Protein AF-A0A9D8FZY0-F1 (afdb_monomer_lite)

pLDDT: mean 79.88, std 13.34, range [42.38, 96.31]

Secondary structure (DSSP, 8-state):
------PPPGGGG--HHHHHHHHHHHHHHHHHHHHHHHHHHS--TTEEEEEEETTEEEEEEEE----TT-TTPSEEEEEEEEEEETTEEEEEEEESS--HHHHHHHHHHHHHHHHHHHT--

Sequence (121 aa):
MAQKKKSPSPLIHLSEKQIEQLREIDERLHRVAQERRATLRAPRPGVHAEQTFGSITFRYETVRCGKANCTRCPHGPYWYAYWKENGRTRSRYVGRVLPEKARQIYEEKQRAKLERQTRQT

Foldseek 3Di:
DDDDDDDPDPCPPDDPVRVVVVVVVVVVVVVVVVVVVVVVVPDDVFFPDWDDFVFKIKTQGWCDPPDPPDPPPRDGRFIKIWGDDPNDIDIDTQGNDRDPVNVVVVVVRVVVVVVVVVVVD

Radius of gyration: 22.73 Å; chains: 1; bounding box: 54×38×60 Å

Structure (mmCIF, N/CA/C/O backbone):
data_AF-A0A9D8FZY0-F1
#
_entry.id   AF-A0A9D8FZY0-F1
#
loop_
_atom_site.group_PDB
_atom_site.id
_atom_site.type_symbol
_atom_site.label_atom_id
_atom_site.label_alt_id
_atom_site.label_comp_id
_atom_site.label_asym_id
_atom_site.label_entity_id
_atom_site.label_seq_id
_atom_site.pdbx_PDB_ins_code
_atom_site.Cartn_x
_atom_site.Cartn_y
_atom_site.Cartn_z
_atom_site.occupancy
_atom_site.B_iso_or_equiv
_atom_site.auth_seq_id
_atom_site.auth_comp_id
_atom_site.auth_asym_id
_atom_site.auth_atom_id
_atom_site.pdbx_PDB_model_num
ATOM 1 N N . MET A 1 1 ? -25.826 -29.079 27.090 1.00 42.38 1 MET A N 1
ATOM 2 C CA . MET A 1 1 ? -25.030 -27.926 26.600 1.00 42.38 1 MET A CA 1
ATOM 3 C C . MET A 1 1 ? -24.340 -27.277 27.794 1.00 42.38 1 MET A C 1
ATOM 5 O O . MET A 1 1 ? -25.005 -27.088 28.804 1.00 42.38 1 MET A O 1
ATOM 9 N N . ALA A 1 2 ? -23.038 -26.983 27.728 1.00 47.16 2 ALA A N 1
ATOM 10 C CA . ALA A 1 2 ? -22.299 -26.447 28.877 1.00 47.16 2 ALA A CA 1
ATOM 11 C C . ALA A 1 2 ? -22.484 -24.925 29.010 1.00 47.16 2 ALA A C 1
ATOM 13 O O . ALA A 1 2 ? -22.075 -24.166 28.131 1.00 47.16 2 ALA A O 1
ATOM 14 N N . GLN A 1 3 ? -23.087 -24.470 30.112 1.00 53.78 3 GLN A N 1
ATOM 15 C CA . GLN A 1 3 ? -23.252 -23.042 30.387 1.00 53.78 3 GLN A CA 1
ATOM 16 C C . GLN A 1 3 ? -21.912 -22.430 30.813 1.00 53.78 3 GLN A C 1
ATOM 18 O O . GLN A 1 3 ? -21.356 -22.767 31.861 1.00 53.78 3 GLN A O 1
ATOM 23 N N . LYS A 1 4 ? -21.380 -21.517 29.997 1.00 53.84 4 LYS A N 1
ATOM 24 C CA . LYS A 1 4 ? -20.100 -20.849 30.251 1.00 53.84 4 LYS A CA 1
ATOM 25 C C . LYS A 1 4 ? -20.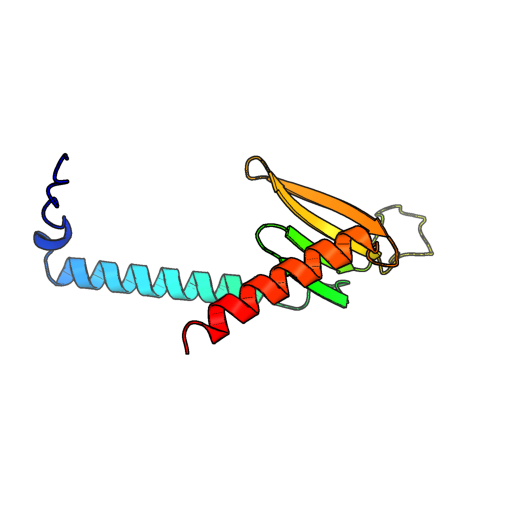289 -19.788 31.343 1.00 53.84 4 LYS A C 1
ATOM 27 O O . LYS A 1 4 ? -20.669 -18.658 31.042 1.00 53.84 4 LYS A O 1
ATOM 32 N N . LYS A 1 5 ? -20.068 -20.166 32.611 1.00 53.53 5 LYS A N 1
ATOM 33 C CA . LYS A 1 5 ? -20.148 -19.254 33.768 1.00 53.53 5 LYS A CA 1
ATOM 34 C C . LYS A 1 5 ? -19.306 -18.001 33.487 1.00 53.53 5 LYS A C 1
ATOM 36 O O . LYS A 1 5 ? -18.111 -18.116 3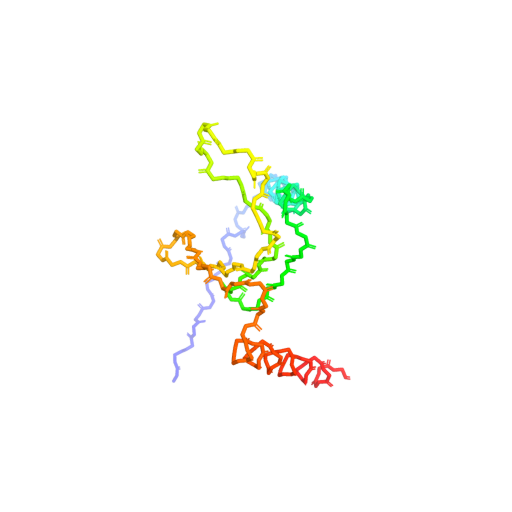3.220 1.00 53.53 5 LYS A O 1
ATOM 41 N N . LYS A 1 6 ? -19.922 -16.814 33.528 1.00 55.91 6 LYS A N 1
ATOM 42 C CA . LYS A 1 6 ? -19.188 -15.544 33.454 1.00 55.91 6 LYS A CA 1
ATOM 43 C C . LYS A 1 6 ? -18.413 -15.369 34.758 1.00 55.91 6 LYS A C 1
ATOM 45 O O . LYS A 1 6 ? -19.032 -15.209 35.807 1.00 55.91 6 LYS A O 1
ATOM 50 N N . SER A 1 7 ? -17.085 -15.393 34.692 1.00 54.38 7 SER A N 1
ATOM 51 C CA . SER A 1 7 ? -16.244 -14.945 35.804 1.00 54.38 7 SER A CA 1
ATOM 52 C C . SER A 1 7 ? -16.580 -13.487 36.153 1.00 54.38 7 SER A C 1
ATOM 54 O O . SER A 1 7 ? -16.870 -12.713 35.232 1.00 54.38 7 SER A O 1
ATOM 56 N N . PRO A 1 8 ? -16.540 -13.085 37.437 1.00 61.34 8 PRO A N 1
ATOM 57 C CA . PRO A 1 8 ? -16.654 -11.677 37.806 1.00 61.34 8 PRO A CA 1
ATOM 58 C C . PRO A 1 8 ? -15.544 -10.862 37.126 1.00 61.34 8 PRO A C 1
ATOM 60 O O . PRO A 1 8 ? -14.444 -11.365 36.890 1.00 61.34 8 PRO A O 1
ATOM 63 N N . SER A 1 9 ? -15.842 -9.609 36.776 1.00 64.81 9 SER A N 1
ATOM 64 C CA . SER A 1 9 ? -14.867 -8.745 36.105 1.00 64.81 9 SER A CA 1
ATOM 65 C C . SER A 1 9 ? -13.690 -8.445 37.044 1.00 64.81 9 SER A C 1
ATOM 67 O O . SER A 1 9 ? -13.935 -8.000 38.166 1.00 64.81 9 SER A O 1
ATOM 69 N N . PRO A 1 10 ? -12.423 -8.598 36.611 1.00 67.44 10 PRO A N 1
ATOM 70 C CA . PRO A 1 10 ? -11.263 -8.280 37.451 1.00 67.44 10 PRO A CA 1
ATOM 71 C C . PRO A 1 10 ? -11.186 -6.789 37.827 1.00 67.44 10 PRO A C 1
ATOM 73 O O . PRO A 1 10 ? -10.463 -6.424 38.746 1.00 67.44 10 PRO A O 1
ATOM 76 N N . LEU A 1 11 ? -11.963 -5.933 37.152 1.00 65.00 11 LEU A N 1
ATOM 77 C CA . LEU A 1 11 ? -12.062 -4.500 37.432 1.00 65.00 11 LEU A CA 1
ATOM 78 C C . LEU A 1 11 ? -12.783 -4.177 38.758 1.00 65.00 11 LEU A C 1
ATOM 80 O O . LEU A 1 11 ? -12.664 -3.058 39.242 1.00 65.00 11 LEU A O 1
ATOM 84 N N . ILE A 1 12 ? -13.515 -5.131 39.353 1.00 72.06 12 ILE A N 1
ATOM 85 C CA . ILE A 1 12 ? -14.335 -4.918 40.567 1.00 72.06 12 ILE A CA 1
ATOM 86 C C . ILE A 1 12 ? -13.483 -4.568 41.804 1.00 72.06 12 ILE A C 1
ATOM 88 O O . ILE A 1 12 ? -13.979 -3.936 42.730 1.00 72.06 12 ILE A O 1
ATOM 92 N N . HIS A 1 13 ? -12.201 -4.944 41.817 1.00 82.56 13 HIS A N 1
ATOM 93 C CA . HIS A 1 13 ? -11.282 -4.689 42.935 1.00 82.56 13 HIS A CA 1
ATOM 94 C C . HIS A 1 13 ? -10.379 -3.458 42.735 1.00 82.56 13 HIS A C 1
ATOM 96 O O . HIS A 1 13 ? -9.433 -3.265 43.497 1.00 82.56 13 HIS A O 1
ATOM 102 N N . LEU A 1 14 ? -10.628 -2.643 41.706 1.00 82.31 14 LEU A N 1
ATOM 103 C CA . LEU A 1 14 ? -9.845 -1.438 41.437 1.00 82.31 14 LEU A CA 1
ATOM 104 C C . LEU A 1 14 ? -10.427 -0.234 42.181 1.00 82.31 14 LEU A C 1
ATOM 106 O O . LEU A 1 14 ? -11.621 0.044 42.098 1.00 82.31 14 LEU A O 1
ATOM 110 N N . SER A 1 15 ? -9.561 0.516 42.861 1.00 91.12 15 SER A N 1
ATOM 111 C CA . SER A 1 15 ? -9.908 1.837 43.393 1.00 91.12 15 SER A CA 1
ATOM 112 C C . SER A 1 15 ? -10.169 2.842 42.268 1.00 91.12 15 SER A C 1
ATOM 114 O O . SER A 1 15 ? -9.630 2.711 41.167 1.00 91.12 15 SER A O 1
ATOM 116 N N . GLU A 1 16 ? -10.930 3.899 42.558 1.00 88.12 16 GLU A N 1
ATOM 117 C CA . GLU A 1 16 ? -11.237 4.979 41.605 1.00 88.12 16 GLU A CA 1
ATOM 118 C C . GLU A 1 16 ? -9.969 5.558 40.956 1.00 88.12 16 GLU A C 1
ATOM 120 O O . GLU A 1 16 ? -9.912 5.733 39.742 1.00 88.12 16 GLU A O 1
ATOM 125 N N . LYS A 1 17 ? -8.898 5.738 41.743 1.00 90.88 17 LYS A N 1
ATOM 126 C CA . LYS A 1 17 ? -7.593 6.200 41.250 1.00 90.88 17 LYS A CA 1
ATOM 127 C C . LYS A 1 17 ? -6.963 5.242 40.232 1.00 90.88 17 LYS A C 1
ATOM 129 O O . LYS A 1 17 ? -6.374 5.700 39.259 1.00 90.88 17 LYS A O 1
ATOM 134 N N . GLN A 1 18 ? -7.093 3.928 40.423 1.00 91.88 18 GLN A N 1
ATOM 135 C CA . GLN A 1 18 ? -6.600 2.933 39.461 1.00 91.88 18 GLN A CA 1
ATOM 136 C C . GLN A 1 18 ? -7.474 2.882 38.200 1.00 91.88 18 GLN A C 1
ATOM 138 O O . GLN A 1 18 ? -6.950 2.686 37.107 1.00 91.88 18 GLN A O 1
ATOM 143 N N . ILE A 1 19 ? -8.789 3.088 38.332 1.00 90.50 19 ILE A N 1
ATOM 144 C CA . ILE A 1 19 ? -9.711 3.197 37.192 1.00 90.50 19 ILE A CA 1
ATOM 145 C C . ILE A 1 19 ? -9.364 4.433 36.347 1.00 90.50 19 ILE A C 1
ATOM 147 O O . ILE A 1 19 ? -9.307 4.334 35.123 1.00 90.50 19 ILE A O 1
ATOM 151 N N . GLU A 1 20 ? -9.057 5.565 36.981 1.00 91.75 20 GLU A N 1
ATOM 152 C CA . GLU A 1 20 ? -8.671 6.793 36.282 1.00 91.75 20 GLU A CA 1
ATOM 153 C C . GLU A 1 20 ? -7.298 6.667 35.597 1.00 91.75 20 GLU A C 1
ATOM 155 O O . GLU A 1 20 ? -7.156 7.014 34.427 1.00 91.75 20 GLU A O 1
ATOM 160 N N . GLN A 1 21 ? -6.316 6.032 36.248 1.00 93.44 21 GLN A N 1
ATOM 161 C CA . GLN A 1 21 ? -5.036 5.692 35.608 1.00 93.44 21 GLN A CA 1
ATOM 162 C C . GLN A 1 21 ? -5.208 4.780 34.378 1.00 93.44 21 GLN A C 1
ATOM 164 O O . GLN A 1 21 ? -4.483 4.928 33.394 1.00 93.44 21 GLN A O 1
ATOM 169 N N . LEU A 1 22 ? -6.170 3.849 34.393 1.00 91.94 22 LEU A N 1
ATOM 170 C CA . LEU A 1 22 ? -6.482 3.029 33.218 1.00 91.94 22 LEU A CA 1
ATOM 171 C C . LEU A 1 22 ? -7.145 3.839 32.092 1.00 91.94 22 LEU A C 1
ATOM 173 O O . LEU A 1 22 ? -6.896 3.536 30.925 1.00 91.94 22 LEU A O 1
ATOM 177 N N . ARG A 1 23 ? -7.927 4.880 32.411 1.00 88.94 23 ARG A N 1
ATOM 178 C CA . ARG A 1 23 ? -8.499 5.804 31.416 1.00 88.94 23 ARG A CA 1
ATOM 179 C C . ARG A 1 23 ? -7.423 6.652 30.744 1.00 88.94 23 ARG A C 1
ATOM 181 O O . ARG A 1 23 ? -7.380 6.673 29.519 1.00 88.94 23 ARG A O 1
ATOM 188 N N . GLU A 1 24 ? -6.494 7.245 31.499 1.00 95.50 24 GLU A N 1
ATOM 189 C CA . GLU A 1 24 ? -5.342 7.963 30.916 1.00 95.50 24 GLU A CA 1
ATOM 190 C C . GLU A 1 24 ? -4.527 7.075 29.958 1.00 95.50 24 GLU A C 1
ATOM 192 O O . GLU A 1 24 ? -4.064 7.524 28.904 1.00 95.50 24 GLU A O 1
ATOM 197 N N . ILE A 1 25 ? -4.333 5.803 30.324 1.00 95.12 25 ILE A N 1
ATOM 198 C CA . ILE A 1 25 ? -3.624 4.822 29.494 1.00 95.12 25 ILE A CA 1
ATOM 199 C C . ILE A 1 25 ? -4.418 4.517 28.217 1.00 95.12 25 ILE A C 1
ATOM 201 O O . ILE A 1 25 ? -3.830 4.527 27.133 1.00 95.12 25 ILE A O 1
ATOM 205 N N . ASP A 1 26 ? -5.728 4.282 28.316 1.00 94.38 26 ASP A N 1
ATOM 206 C CA . ASP A 1 26 ? -6.584 4.009 27.157 1.00 94.38 26 ASP A CA 1
ATOM 207 C C . ASP A 1 26 ? -6.686 5.216 26.209 1.00 94.38 26 ASP A C 1
ATOM 209 O O . ASP A 1 26 ? -6.513 5.056 25.000 1.00 94.38 26 ASP A O 1
ATOM 213 N N . GLU A 1 27 ? -6.839 6.439 26.726 1.00 94.50 27 GLU A N 1
ATOM 214 C CA . GLU A 1 27 ? -6.840 7.660 25.912 1.00 94.50 27 GLU A CA 1
ATOM 215 C C . GLU A 1 27 ? -5.507 7.873 25.185 1.00 94.50 27 GLU A C 1
ATOM 217 O O . GLU A 1 27 ? -5.485 8.212 23.997 1.00 94.50 27 GLU A O 1
ATOM 222 N N . ARG A 1 28 ? -4.373 7.634 25.861 1.00 96.31 28 ARG A N 1
ATOM 223 C CA . ARG A 1 28 ? -3.044 7.682 25.230 1.00 96.31 28 ARG A CA 1
ATOM 224 C C . ARG A 1 28 ? -2.889 6.611 24.153 1.00 96.31 28 ARG A C 1
ATOM 226 O O . ARG A 1 28 ? -2.350 6.909 23.087 1.00 96.31 28 ARG A O 1
ATOM 233 N N . LEU A 1 29 ? -3.373 5.391 24.390 1.00 91.62 29 LEU A N 1
ATOM 234 C CA . LEU A 1 29 ? -3.360 4.312 23.397 1.00 91.62 29 LEU A CA 1
ATOM 235 C C . LEU A 1 29 ? -4.245 4.648 22.190 1.00 91.62 29 LEU A C 1
ATOM 237 O O . LEU A 1 29 ? -3.801 4.485 21.051 1.00 91.62 29 LEU A O 1
ATOM 241 N N . HIS A 1 30 ? -5.448 5.181 22.413 1.00 86.00 30 HIS A N 1
ATOM 242 C CA . HIS A 1 30 ? -6.345 5.643 21.358 1.00 86.00 30 HIS A CA 1
ATOM 243 C C . HIS A 1 30 ? -5.730 6.782 20.539 1.00 86.00 30 HIS A C 1
ATOM 245 O O . HIS A 1 30 ? -5.762 6.717 19.307 1.00 86.00 30 HIS A O 1
ATOM 251 N N . ARG A 1 31 ? -5.101 7.771 21.185 1.00 88.88 31 ARG A N 1
ATOM 252 C CA . ARG A 1 31 ? -4.407 8.883 20.516 1.00 88.88 31 ARG A CA 1
ATOM 253 C C . ARG A 1 31 ? -3.262 8.384 19.631 1.00 88.88 31 ARG A C 1
ATOM 255 O O . ARG A 1 31 ? -3.279 8.623 18.426 1.00 88.88 31 ARG A O 1
ATOM 262 N N . VAL A 1 32 ? -2.351 7.574 20.178 1.00 88.38 32 VAL A N 1
ATOM 263 C CA . VAL A 1 32 ? -1.232 6.976 19.420 1.00 88.38 32 VAL A CA 1
ATOM 264 C C . VAL A 1 32 ? -1.733 6.069 18.285 1.00 88.38 32 VAL A C 1
ATOM 266 O O . VAL A 1 32 ? -1.134 6.022 17.207 1.00 88.38 32 VAL A O 1
ATOM 269 N N . ALA A 1 33 ? -2.853 5.363 18.472 1.00 79.31 33 ALA A N 1
ATOM 270 C CA . ALA A 1 33 ? -3.476 4.563 17.420 1.00 79.31 33 ALA A CA 1
ATOM 271 C C . ALA A 1 33 ? -4.105 5.426 16.310 1.00 79.31 33 ALA A C 1
ATOM 273 O O . ALA A 1 33 ? -4.027 5.050 15.137 1.00 79.31 33 ALA A O 1
ATOM 274 N N . GLN A 1 34 ? -4.701 6.577 16.640 1.00 71.69 34 GLN A N 1
ATOM 275 C CA . GLN A 1 34 ? -5.205 7.545 15.661 1.00 71.69 34 GLN A CA 1
ATOM 276 C C . GLN A 1 34 ? -4.059 8.213 14.889 1.00 71.69 34 GLN A C 1
ATOM 278 O O . GLN A 1 34 ? -4.087 8.210 13.661 1.00 71.69 34 GLN A O 1
ATOM 283 N N . GLU A 1 35 ? -3.011 8.679 15.569 1.00 77.12 35 GLU A N 1
ATOM 284 C CA . GLU A 1 35 ? -1.805 9.263 14.959 1.00 77.12 35 GLU A CA 1
ATOM 285 C C . GLU A 1 35 ? -1.104 8.268 14.019 1.00 77.12 35 GLU A C 1
ATOM 287 O O . GLU A 1 35 ? -0.763 8.604 12.879 1.00 77.12 35 GLU A O 1
ATOM 292 N N . ARG A 1 36 ? -0.968 6.998 14.432 1.00 72.94 36 ARG A N 1
ATOM 293 C CA . ARG A 1 36 ? -0.472 5.924 13.555 1.00 72.94 36 ARG A CA 1
ATOM 294 C C . ARG A 1 36 ? -1.402 5.654 12.373 1.00 72.94 36 ARG A C 1
ATOM 296 O O . ARG A 1 36 ? -0.914 5.401 11.277 1.00 72.94 36 ARG A O 1
ATOM 303 N N . ARG A 1 37 ? -2.727 5.726 12.536 1.00 66.00 37 ARG A N 1
ATOM 304 C CA . ARG A 1 37 ? -3.677 5.603 11.410 1.00 66.00 37 ARG A CA 1
ATOM 305 C C . ARG A 1 37 ? -3.604 6.797 10.455 1.00 66.00 37 ARG A C 1
ATOM 307 O O . ARG A 1 37 ? -3.728 6.585 9.253 1.00 66.00 37 ARG A O 1
ATOM 314 N N . ALA A 1 38 ? -3.384 8.012 10.956 1.00 63.28 38 ALA A N 1
ATOM 315 C CA . ALA A 1 38 ? -3.241 9.224 10.153 1.00 63.28 38 ALA A CA 1
ATOM 316 C C . ALA A 1 38 ? -1.932 9.210 9.348 1.00 63.28 38 ALA A C 1
ATOM 318 O O . ALA A 1 38 ? -1.958 9.358 8.130 1.00 63.28 38 ALA A O 1
ATOM 319 N N . THR A 1 39 ? -0.801 8.913 9.993 1.00 63.56 39 THR A N 1
ATOM 320 C CA . THR A 1 39 ? 0.502 8.766 9.317 1.00 63.56 39 THR A CA 1
ATOM 321 C C . THR A 1 39 ? 0.527 7.596 8.326 1.00 63.56 39 THR A C 1
ATOM 323 O O . THR A 1 39 ? 1.091 7.730 7.244 1.00 63.56 39 THR A O 1
ATOM 326 N N . LEU A 1 40 ? -0.165 6.483 8.605 1.00 61.59 40 LEU A N 1
ATOM 327 C CA . LEU A 1 40 ? -0.361 5.395 7.631 1.00 61.59 40 LEU A CA 1
ATOM 328 C C . LEU A 1 40 ? -1.315 5.749 6.474 1.00 61.59 40 LEU A C 1
ATOM 330 O O . LEU A 1 40 ? -1.295 5.035 5.467 1.00 61.59 40 LEU A O 1
ATOM 334 N N . ARG A 1 41 ? -2.136 6.800 6.614 1.00 59.00 41 ARG A N 1
ATOM 335 C CA . ARG A 1 41 ? -3.032 7.361 5.583 1.00 59.00 41 ARG A CA 1
ATOM 336 C C . ARG A 1 41 ? -2.423 8.531 4.806 1.00 59.00 41 ARG A C 1
ATOM 338 O O . ARG A 1 41 ? -3.018 8.938 3.812 1.00 59.00 41 ARG A O 1
ATOM 345 N N . ALA A 1 42 ? -1.271 9.060 5.222 1.00 62.47 42 ALA A N 1
ATOM 346 C CA . ALA A 1 42 ? -0.548 10.060 4.444 1.00 62.47 42 ALA A CA 1
ATOM 347 C C . ALA A 1 42 ? -0.249 9.512 3.028 1.00 62.47 42 ALA A C 1
ATOM 349 O O . ALA A 1 42 ? 0.052 8.317 2.903 1.00 62.47 42 ALA A O 1
ATOM 350 N N . PRO A 1 43 ? -0.327 10.336 1.962 1.00 62.22 43 PRO A N 1
ATOM 351 C CA . PRO A 1 43 ? -0.092 9.875 0.596 1.00 62.22 43 PRO A CA 1
ATOM 352 C C . PRO A 1 43 ? 1.279 9.207 0.463 1.00 62.22 43 PRO A C 1
ATOM 354 O O . PRO A 1 43 ? 2.316 9.847 0.632 1.00 62.22 43 PRO A O 1
ATOM 357 N N . ARG A 1 44 ? 1.298 7.900 0.176 1.00 73.81 44 ARG A N 1
ATOM 358 C CA . ARG A 1 44 ? 2.555 7.160 0.004 1.00 73.81 44 ARG A CA 1
ATOM 359 C C . ARG A 1 44 ? 3.201 7.594 -1.315 1.00 73.81 44 ARG A C 1
ATOM 361 O O . ARG A 1 44 ? 2.553 7.436 -2.351 1.00 73.81 44 ARG A O 1
ATOM 368 N N . PRO A 1 45 ? 4.449 8.101 -1.318 1.00 79.62 45 PRO A N 1
ATOM 369 C CA . PRO A 1 45 ? 5.098 8.554 -2.542 1.00 79.62 45 PRO A CA 1
ATOM 370 C C . PRO A 1 45 ? 5.101 7.462 -3.616 1.00 79.62 45 PRO A C 1
ATOM 372 O O . PRO A 1 45 ? 5.614 6.366 -3.401 1.00 79.62 45 PRO A O 1
ATOM 375 N N . GLY A 1 46 ? 4.507 7.772 -4.769 1.00 86.50 46 GLY A N 1
ATOM 376 C CA . GLY A 1 46 ? 4.381 6.851 -5.895 1.00 86.50 46 GLY A CA 1
ATOM 377 C C . GLY A 1 46 ? 3.140 5.952 -5.899 1.00 86.50 46 GLY A C 1
ATOM 378 O O . GLY A 1 46 ? 2.971 5.242 -6.882 1.00 86.50 46 GLY A O 1
ATOM 379 N N . VAL A 1 47 ? 2.263 5.970 -4.886 1.00 90.75 47 VAL A N 1
ATOM 380 C CA . VAL A 1 47 ? 0.974 5.248 -4.924 1.00 90.75 47 VAL A CA 1
ATOM 381 C C . VAL A 1 47 ? -0.111 6.161 -5.496 1.00 90.75 47 VAL A C 1
ATOM 383 O O . VAL A 1 47 ? -0.462 7.167 -4.888 1.00 90.75 47 VAL A O 1
ATOM 386 N N . HIS A 1 48 ? -0.655 5.790 -6.656 1.00 85.00 48 HIS A N 1
ATOM 387 C CA . HIS A 1 48 ? -1.656 6.564 -7.405 1.00 85.00 48 HIS A CA 1
ATOM 388 C C . HIS A 1 48 ? -3.092 6.109 -7.104 1.00 85.00 48 HIS A C 1
ATOM 390 O O . HIS A 1 48 ? -4.022 6.900 -7.209 1.00 85.0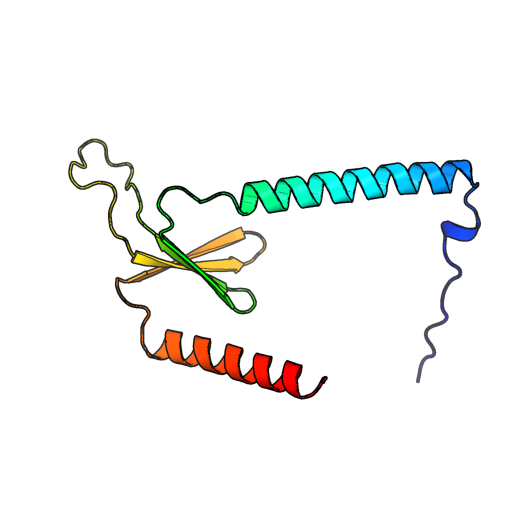0 48 HIS A O 1
ATOM 396 N N . ALA A 1 49 ? -3.280 4.847 -6.697 1.00 83.62 49 ALA A N 1
ATOM 397 C CA . ALA A 1 49 ? -4.542 4.330 -6.158 1.00 83.62 49 ALA A CA 1
ATOM 398 C C . ALA A 1 49 ? -4.291 3.173 -5.171 1.00 83.62 49 ALA A C 1
ATOM 400 O O . ALA A 1 49 ? -3.356 2.395 -5.360 1.00 83.62 49 ALA A O 1
ATOM 401 N N . GLU A 1 50 ? -5.145 3.017 -4.153 1.00 87.19 50 GLU A N 1
ATOM 402 C CA . GLU A 1 50 ? -5.150 1.874 -3.222 1.00 87.19 50 GLU A CA 1
ATOM 403 C C . GLU A 1 50 ? -6.586 1.346 -3.044 1.00 87.19 50 GLU A C 1
ATOM 405 O O . GLU A 1 50 ? -7.517 2.122 -2.842 1.00 87.19 50 GLU A O 1
ATOM 410 N N . GLN A 1 51 ? -6.778 0.025 -3.120 1.00 82.19 51 GLN A N 1
ATOM 411 C CA . GLN A 1 51 ? -8.075 -0.653 -2.980 1.00 82.19 51 GLN A CA 1
ATOM 412 C C . GLN A 1 51 ? -7.919 -1.905 -2.102 1.00 82.19 51 GLN A C 1
ATOM 414 O O . GLN A 1 51 ? -7.051 -2.730 -2.367 1.00 82.19 51 GLN A O 1
ATOM 419 N N . THR A 1 52 ? -8.740 -2.085 -1.059 1.00 81.94 52 THR A N 1
ATOM 420 C CA . THR A 1 52 ? -8.597 -3.207 -0.099 1.00 81.94 52 THR A CA 1
ATOM 421 C C . THR A 1 52 ? -9.853 -4.072 -0.011 1.00 81.94 52 THR A C 1
ATOM 423 O O . THR A 1 52 ? -10.963 -3.550 0.074 1.00 81.94 52 THR A O 1
ATOM 426 N N . PHE A 1 53 ? -9.672 -5.397 0.002 1.00 72.50 53 PHE A N 1
ATOM 427 C CA . PHE A 1 53 ? -10.740 -6.398 -0.009 1.00 72.50 53 PHE A CA 1
ATOM 428 C C . PHE A 1 53 ? -10.407 -7.563 0.929 1.00 72.50 53 PHE A C 1
ATOM 430 O O . PHE A 1 53 ? -9.551 -8.401 0.632 1.00 72.50 53 PHE A O 1
ATOM 437 N N . GLY A 1 54 ? -11.094 -7.644 2.069 1.00 83.00 54 GLY A N 1
ATOM 438 C CA . GLY A 1 54 ? -10.719 -8.596 3.115 1.00 83.00 54 GLY A CA 1
ATOM 439 C C . GLY A 1 54 ? -9.268 -8.366 3.552 1.00 83.00 54 GLY A C 1
ATOM 440 O O . GLY A 1 54 ? -8.922 -7.270 3.978 1.00 83.00 54 GLY A O 1
ATOM 441 N N . SER A 1 55 ? -8.422 -9.389 3.420 1.00 84.38 55 SER A N 1
ATOM 442 C CA . SER A 1 55 ? -7.004 -9.369 3.804 1.00 84.38 55 SER A CA 1
ATOM 443 C C . SER A 1 55 ? -6.022 -8.945 2.697 1.00 84.38 55 SER A C 1
ATOM 445 O O . SER A 1 55 ? -4.813 -8.985 2.934 1.00 84.38 55 SER A O 1
ATOM 447 N N . ILE A 1 56 ? -6.506 -8.560 1.506 1.00 84.88 56 ILE A N 1
ATOM 448 C CA . ILE A 1 56 ? -5.659 -8.179 0.362 1.00 84.88 56 ILE A CA 1
ATOM 449 C C . ILE A 1 56 ? -5.835 -6.692 0.029 1.00 84.88 56 ILE A C 1
ATOM 451 O O . ILE A 1 56 ? -6.949 -6.232 -0.228 1.00 84.88 56 ILE A O 1
ATOM 455 N N . THR A 1 57 ? -4.724 -5.961 -0.029 1.00 90.12 57 THR A N 1
ATOM 456 C CA . THR A 1 57 ? -4.641 -4.564 -0.474 1.00 90.12 57 THR A CA 1
ATOM 457 C C . THR A 1 57 ? -3.950 -4.498 -1.831 1.00 90.12 57 THR A C 1
ATOM 459 O O . THR A 1 57 ? -2.809 -4.926 -1.970 1.00 90.12 57 THR A O 1
ATOM 462 N N . PHE A 1 58 ? -4.620 -3.946 -2.833 1.00 88.62 58 PHE A N 1
ATOM 463 C CA . PHE A 1 58 ? -4.068 -3.682 -4.154 1.00 88.62 58 PHE A CA 1
ATOM 464 C C . PHE A 1 58 ? -3.640 -2.219 -4.255 1.00 88.62 58 PHE A C 1
ATOM 466 O O . PHE A 1 58 ? -4.361 -1.331 -3.799 1.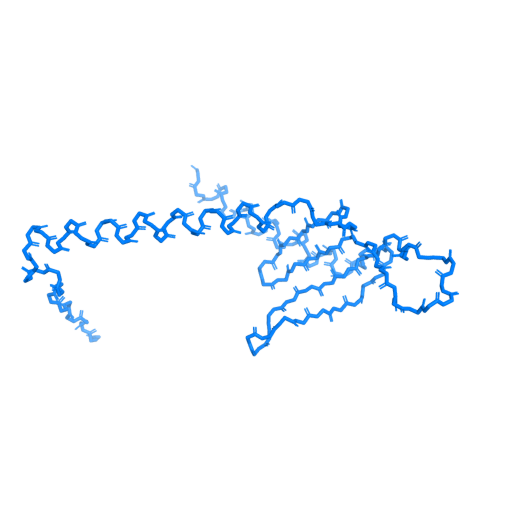00 88.62 58 PHE A O 1
ATOM 473 N N . ARG A 1 59 ? -2.499 -1.960 -4.890 1.00 92.62 59 ARG A N 1
ATOM 474 C CA . ARG A 1 59 ? -1.987 -0.616 -5.178 1.00 92.62 59 ARG A CA 1
ATOM 475 C C . ARG A 1 59 ? -1.654 -0.471 -6.643 1.00 92.62 59 ARG A C 1
ATOM 477 O O . ARG A 1 59 ? -1.049 -1.377 -7.202 1.00 92.62 59 ARG A O 1
ATOM 484 N N . TYR A 1 60 ? -1.991 0.673 -7.223 1.00 91.00 60 TYR A N 1
ATOM 485 C CA . TYR A 1 60 ? -1.459 1.122 -8.503 1.00 91.00 60 TYR A CA 1
ATOM 486 C C . TYR A 1 60 ? -0.312 2.083 -8.201 1.00 91.00 60 TYR A C 1
ATOM 488 O O . TYR A 1 60 ? -0.554 3.224 -7.805 1.00 91.00 60 TYR A O 1
ATOM 496 N N . GLU A 1 61 ? 0.933 1.613 -8.285 1.00 93.69 61 GLU A N 1
ATOM 497 C CA . GLU A 1 61 ? 2.093 2.367 -7.799 1.00 93.69 61 GLU A CA 1
ATOM 498 C C . GLU A 1 61 ? 3.299 2.341 -8.746 1.00 93.69 61 GLU A C 1
ATOM 500 O O . GLU A 1 61 ? 3.487 1.426 -9.551 1.00 93.69 61 GLU A O 1
ATOM 505 N N . THR A 1 62 ? 4.111 3.392 -8.663 1.00 93.94 62 THR A N 1
ATOM 506 C CA . THR A 1 62 ? 5.397 3.531 -9.353 1.00 93.94 62 THR A CA 1
ATOM 507 C C . THR A 1 62 ? 6.551 3.204 -8.414 1.00 93.94 62 THR A C 1
ATOM 509 O O . THR A 1 62 ? 6.590 3.696 -7.289 1.00 93.94 62 THR A O 1
ATOM 512 N N . VAL A 1 63 ? 7.533 2.436 -8.892 1.00 90.69 63 VAL A N 1
ATOM 513 C CA . VAL A 1 63 ? 8.638 1.903 -8.077 1.00 90.69 63 VAL A CA 1
ATOM 514 C C . VAL A 1 63 ? 10.009 2.356 -8.588 1.00 90.69 63 VAL A C 1
ATOM 516 O O . VAL A 1 63 ? 10.254 2.401 -9.793 1.00 90.69 63 VAL A O 1
ATOM 519 N N . ARG A 1 64 ? 10.945 2.665 -7.681 1.00 92.75 64 ARG A N 1
ATOM 520 C CA . ARG A 1 64 ? 12.368 2.849 -8.022 1.00 92.75 64 ARG A CA 1
ATOM 521 C C . ARG A 1 64 ? 13.101 1.513 -7.877 1.00 92.75 64 ARG A C 1
ATOM 523 O O . ARG A 1 64 ? 12.986 0.870 -6.842 1.00 92.75 64 ARG A O 1
ATOM 530 N N . CYS A 1 65 ? 13.857 1.094 -8.893 1.00 91.12 65 CYS A N 1
ATOM 531 C CA . CYS A 1 65 ? 14.488 -0.235 -8.927 1.00 91.12 65 CYS A CA 1
ATOM 532 C C . CYS A 1 65 ? 15.862 -0.328 -8.235 1.00 91.12 65 CYS A C 1
ATOM 534 O O . CYS A 1 65 ? 16.468 -1.395 -8.248 1.00 91.12 65 CYS A O 1
ATOM 536 N N . GLY A 1 66 ? 16.383 0.774 -7.684 1.00 90.94 66 GLY A N 1
ATOM 537 C CA . GLY A 1 66 ? 17.655 0.817 -6.945 1.00 90.94 66 GLY A CA 1
ATOM 538 C C . GLY A 1 66 ? 18.935 0.658 -7.781 1.00 90.94 66 GLY A C 1
ATOM 539 O O . GLY A 1 66 ? 20.024 0.862 -7.255 1.00 90.94 66 GLY A O 1
ATOM 540 N N . LYS A 1 67 ? 18.843 0.334 -9.077 1.00 93.88 67 LYS A N 1
ATOM 541 C CA . LYS A 1 67 ? 20.009 0.221 -9.968 1.00 93.88 67 LYS A CA 1
ATOM 542 C C . LYS A 1 67 ? 20.612 1.605 -10.236 1.00 93.88 67 LYS A C 1
ATOM 544 O O . LYS A 1 67 ? 19.920 2.457 -10.789 1.00 93.88 67 LYS A O 1
ATOM 549 N N . ALA A 1 68 ? 21.897 1.791 -9.922 1.00 92.81 68 ALA A N 1
ATOM 550 C CA . ALA A 1 68 ? 22.607 3.070 -10.061 1.00 92.81 68 ALA A CA 1
ATOM 551 C C . ALA A 1 68 ? 22.444 3.713 -11.454 1.00 92.81 68 ALA A C 1
ATOM 553 O O . ALA A 1 68 ? 22.080 4.879 -11.563 1.00 92.81 68 ALA A O 1
ATOM 554 N N . ASN A 1 69 ? 22.597 2.925 -12.522 1.00 92.94 69 ASN A N 1
ATOM 555 C CA . ASN A 1 69 ? 22.573 3.419 -13.906 1.00 92.94 69 ASN A CA 1
ATOM 556 C C . ASN A 1 69 ? 21.149 3.480 -14.513 1.00 92.94 69 ASN A C 1
ATOM 558 O O . ASN A 1 69 ? 20.984 3.409 -15.731 1.00 92.94 69 ASN A O 1
ATOM 562 N N . CYS A 1 70 ? 20.089 3.548 -13.697 1.00 95.12 70 CYS A N 1
ATOM 563 C CA . CYS A 1 70 ? 18.709 3.506 -14.186 1.00 95.12 70 CYS A CA 1
ATOM 564 C C . CYS A 1 70 ? 18.121 4.894 -14.496 1.00 95.12 70 CYS A C 1
ATOM 566 O O . CYS A 1 70 ? 17.380 5.471 -13.699 1.00 95.12 70 CYS A O 1
ATOM 568 N N . THR A 1 71 ? 18.324 5.359 -15.728 1.00 93.50 71 THR A N 1
ATOM 569 C CA . THR A 1 71 ? 17.764 6.622 -16.255 1.00 93.50 71 THR A CA 1
ATOM 570 C C . THR A 1 71 ? 16.239 6.636 -16.436 1.00 93.50 71 THR A C 1
ATOM 572 O O . THR A 1 71 ? 15.660 7.695 -16.644 1.00 93.50 71 THR A O 1
ATOM 575 N N . ARG A 1 72 ? 15.560 5.481 -16.351 1.00 91.00 72 ARG A N 1
ATOM 576 C CA . ARG A 1 72 ? 14.105 5.333 -16.596 1.00 91.00 72 ARG A CA 1
ATOM 577 C C . ARG A 1 72 ? 13.271 5.150 -15.318 1.00 91.00 72 ARG A C 1
ATOM 579 O O . ARG A 1 72 ? 12.207 4.534 -15.363 1.00 91.00 72 ARG A O 1
ATOM 586 N N . CYS A 1 73 ? 13.790 5.578 -14.168 1.00 91.69 73 CYS A N 1
ATOM 587 C CA . CYS A 1 73 ? 13.097 5.499 -12.879 1.00 91.69 73 CYS A CA 1
ATOM 588 C C . CYS A 1 73 ? 12.327 6.802 -12.571 1.00 91.69 73 CYS A C 1
ATOM 590 O O . CYS A 1 73 ? 12.850 7.876 -12.85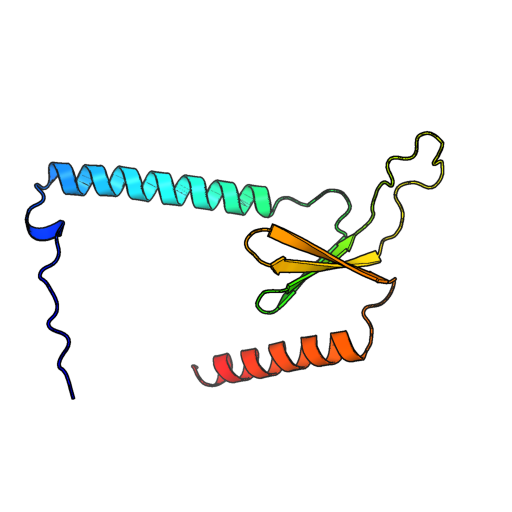4 1.00 91.69 73 CYS A O 1
ATOM 592 N N . PRO A 1 74 ? 11.155 6.743 -11.906 1.00 91.12 74 PRO A N 1
ATOM 593 C CA . PRO A 1 74 ? 10.491 5.546 -11.389 1.00 91.12 74 PRO A CA 1
ATOM 594 C C . PRO A 1 74 ? 9.742 4.767 -12.486 1.00 91.12 74 PRO A C 1
ATOM 596 O O . PRO A 1 74 ? 9.291 5.329 -13.477 1.00 91.12 74 PRO A O 1
ATOM 599 N N . HIS A 1 75 ? 9.612 3.454 -12.312 1.00 86.62 75 HIS A N 1
ATOM 600 C CA . HIS A 1 75 ? 8.930 2.565 -13.253 1.00 86.62 75 HIS A CA 1
ATOM 601 C C . HIS A 1 75 ? 7.445 2.407 -12.915 1.00 86.62 75 HIS A C 1
ATOM 603 O O . HIS A 1 75 ? 7.098 2.285 -11.742 1.00 86.62 75 HIS A O 1
ATOM 609 N N . GLY A 1 76 ? 6.592 2.301 -13.937 1.00 86.00 76 GLY A N 1
ATOM 610 C CA . GLY A 1 76 ? 5.157 2.033 -13.795 1.00 86.00 76 GLY A CA 1
ATOM 611 C C . GLY A 1 76 ? 4.285 3.190 -14.307 1.00 86.00 76 GLY A C 1
ATOM 612 O O . GLY A 1 76 ? 4.679 3.818 -15.290 1.00 86.00 76 GLY A O 1
ATOM 613 N N . PRO A 1 77 ? 3.120 3.459 -13.686 1.00 90.44 77 PRO A N 1
ATOM 614 C CA . PRO A 1 77 ? 2.581 2.735 -12.536 1.00 90.44 77 PRO A CA 1
ATOM 615 C C . PRO A 1 77 ? 2.144 1.310 -12.910 1.00 90.44 77 PRO A C 1
ATOM 617 O O . PRO A 1 77 ? 1.835 1.016 -14.066 1.00 90.44 77 PRO A O 1
ATOM 620 N N . TYR A 1 78 ? 2.143 0.414 -11.928 1.00 92.19 78 TYR A N 1
ATOM 621 C CA . TYR A 1 78 ? 1.666 -0.960 -12.072 1.00 92.19 78 TYR A CA 1
ATOM 622 C C . TYR A 1 78 ? 0.827 -1.364 -10.863 1.00 92.19 78 TYR A C 1
ATOM 624 O O . TYR A 1 78 ? 1.041 -0.875 -9.755 1.00 92.19 78 TYR A O 1
ATOM 632 N N . TRP A 1 79 ? -0.099 -2.297 -11.066 1.00 91.75 79 TRP A N 1
ATOM 633 C CA . TRP A 1 79 ? -0.802 -2.961 -9.983 1.00 91.75 79 TRP A CA 1
ATOM 634 C C . TRP A 1 79 ? 0.106 -3.965 -9.263 1.00 91.75 79 TRP A C 1
ATOM 636 O O . TRP A 1 79 ? 0.740 -4.823 -9.889 1.00 91.75 79 TRP A O 1
ATOM 646 N N . TYR A 1 80 ? 0.092 -3.893 -7.936 1.00 92.69 80 TYR A N 1
ATOM 647 C CA . TYR A 1 80 ? 0.633 -4.882 -7.009 1.00 92.69 80 TYR A CA 1
ATOM 648 C C . TYR A 1 80 ? -0.455 -5.289 -6.012 1.00 92.69 80 TYR A C 1
ATOM 650 O O . TYR A 1 80 ? -1.270 -4.464 -5.602 1.00 92.69 80 TYR A O 1
ATOM 658 N N . ALA A 1 81 ? -0.465 -6.557 -5.606 1.00 89.88 81 ALA A N 1
ATOM 659 C CA . ALA A 1 81 ? -1.314 -7.073 -4.533 1.00 89.88 81 ALA A CA 1
ATOM 660 C C . ALA A 1 81 ? -0.465 -7.349 -3.286 1.00 89.88 81 ALA A C 1
ATOM 662 O O . ALA A 1 81 ? 0.595 -7.959 -3.404 1.00 89.88 81 ALA A O 1
ATOM 663 N N . TYR A 1 82 ? -0.943 -6.950 -2.108 1.00 92.44 82 TYR A N 1
ATOM 664 C CA . TYR A 1 82 ? -0.296 -7.118 -0.806 1.00 92.44 82 TYR A CA 1
ATOM 665 C C . TYR A 1 82 ? -1.200 -7.886 0.155 1.00 92.44 82 TYR A C 1
ATOM 667 O O . TYR A 1 82 ? -2.391 -7.597 0.239 1.00 92.44 82 TYR A O 1
ATOM 675 N N . TRP A 1 83 ? -0.639 -8.819 0.923 1.00 90.31 83 TRP A N 1
ATOM 676 C CA . TRP A 1 83 ? -1.366 -9.560 1.962 1.00 90.31 83 TRP A CA 1
ATOM 677 C C . TRP A 1 83 ? -0.465 -9.887 3.156 1.00 90.31 83 TRP A C 1
ATOM 679 O O . TRP A 1 83 ? 0.754 -9.680 3.120 1.00 90.31 83 TRP A O 1
ATOM 689 N N . LYS A 1 84 ? -1.068 -10.390 4.237 1.00 89.75 84 LYS A N 1
ATOM 690 C CA . LYS A 1 84 ? -0.352 -10.942 5.393 1.00 89.75 84 LYS A CA 1
ATOM 691 C C . LYS A 1 84 ? -0.289 -12.464 5.325 1.00 89.75 84 LYS A C 1
ATOM 693 O O . LYS A 1 84 ? -1.293 -13.119 5.072 1.00 89.75 84 LYS A O 1
ATOM 698 N N . GLU A 1 85 ? 0.891 -13.003 5.602 1.00 89.00 85 GLU A N 1
ATOM 699 C CA . GLU A 1 85 ? 1.191 -14.434 5.629 1.00 89.00 85 GLU A CA 1
ATOM 700 C C . GLU A 1 85 ? 2.252 -14.663 6.709 1.00 89.00 85 GLU A C 1
ATOM 702 O O . GLU A 1 85 ? 3.305 -14.024 6.683 1.00 89.00 85 GLU A O 1
ATOM 707 N N . ASN A 1 86 ? 1.969 -15.521 7.694 1.00 90.50 86 ASN A N 1
ATOM 708 C CA . ASN A 1 86 ? 2.872 -15.813 8.818 1.00 90.50 86 ASN A CA 1
ATOM 709 C C . ASN A 1 86 ? 3.433 -14.529 9.481 1.00 90.50 86 ASN A C 1
ATOM 711 O O . ASN A 1 86 ? 4.637 -14.370 9.676 1.00 90.50 86 ASN A O 1
ATOM 715 N N . GLY A 1 87 ? 2.549 -13.549 9.725 1.00 90.19 87 GLY A N 1
ATOM 716 C CA . GLY A 1 87 ? 2.856 -12.209 10.259 1.00 90.19 87 GLY A CA 1
ATOM 717 C C . GLY A 1 87 ? 3.565 -11.249 9.286 1.00 90.19 87 GLY A C 1
ATOM 718 O O . GLY A 1 87 ? 3.417 -10.023 9.383 1.00 90.19 87 GLY A O 1
ATOM 719 N N . ARG A 1 88 ? 4.295 -11.777 8.301 1.00 91.19 88 ARG A N 1
ATOM 720 C CA . ARG A 1 88 ? 5.052 -11.015 7.301 1.00 91.19 88 ARG A CA 1
ATOM 721 C C . ARG A 1 88 ? 4.121 -10.453 6.225 1.00 91.19 88 ARG A C 1
ATOM 723 O O . ARG A 1 88 ? 3.039 -10.976 5.970 1.00 91.19 88 ARG A O 1
ATOM 730 N N . THR A 1 89 ? 4.521 -9.335 5.625 1.00 93.06 89 THR A N 1
ATOM 731 C CA . THR A 1 89 ? 3.820 -8.776 4.461 1.00 93.06 89 THR A CA 1
ATOM 732 C C . THR A 1 89 ? 4.387 -9.418 3.202 1.00 93.06 89 THR A C 1
ATOM 734 O O . THR A 1 89 ? 5.603 -9.428 3.015 1.00 93.06 89 THR A O 1
ATOM 737 N N . ARG A 1 90 ? 3.516 -9.942 2.344 1.00 92.81 90 ARG A N 1
ATOM 738 C CA . ARG A 1 90 ? 3.856 -10.421 1.002 1.00 92.81 90 ARG A CA 1
ATOM 739 C C . ARG A 1 90 ? 3.367 -9.433 -0.044 1.00 92.81 90 ARG A C 1
ATOM 741 O O . ARG A 1 90 ? 2.454 -8.651 0.225 1.00 92.81 90 ARG A O 1
ATOM 748 N N . SER A 1 91 ? 3.962 -9.496 -1.228 1.00 90.69 91 SER A N 1
ATOM 749 C CA . SER A 1 91 ? 3.502 -8.771 -2.405 1.00 90.69 91 SER A CA 1
ATOM 750 C C . SER A 1 91 ? 3.579 -9.641 -3.660 1.00 90.69 91 SER A C 1
ATOM 752 O O . SER A 1 91 ? 4.357 -10.594 -3.730 1.00 90.69 91 SER A O 1
ATOM 754 N N . ARG A 1 92 ? 2.763 -9.312 -4.663 1.00 88.88 92 ARG A N 1
ATOM 755 C CA . ARG A 1 92 ? 2.772 -9.921 -5.998 1.00 88.88 92 ARG A CA 1
ATOM 756 C C . ARG A 1 92 ? 2.563 -8.838 -7.049 1.00 88.88 92 ARG A C 1
ATOM 758 O O . ARG A 1 92 ? 1.638 -8.042 -6.926 1.00 88.88 92 ARG A O 1
ATOM 765 N N . TYR A 1 93 ? 3.403 -8.830 -8.080 1.00 89.50 93 TYR A N 1
ATOM 766 C CA . TYR A 1 93 ? 3.200 -8.012 -9.277 1.00 89.50 93 TYR A CA 1
ATOM 767 C C . TYR A 1 93 ? 1.975 -8.508 -10.058 1.00 89.50 93 TYR A C 1
ATOM 769 O O . TYR A 1 93 ? 1.812 -9.716 -10.240 1.00 89.50 93 TYR A O 1
ATOM 777 N N . VAL A 1 94 ? 1.120 -7.583 -10.498 1.00 86.00 94 VAL A N 1
ATOM 778 C CA . VAL A 1 94 ? -0.147 -7.888 -11.183 1.00 86.00 94 VAL A CA 1
ATOM 779 C C . VAL A 1 94 ? -0.166 -7.363 -12.626 1.00 86.00 94 VAL A C 1
ATOM 781 O O . VAL A 1 94 ? -0.696 -8.049 -13.495 1.00 86.00 94 VAL A O 1
ATOM 784 N N . GLY A 1 95 ? 0.452 -6.209 -12.909 1.00 85.56 95 GLY A N 1
ATOM 785 C CA . GLY A 1 95 ? 0.598 -5.667 -14.272 1.00 85.56 95 GLY A CA 1
ATOM 786 C C . GLY A 1 95 ? 0.021 -4.260 -14.455 1.00 85.56 95 GLY A C 1
ATOM 787 O O . GLY A 1 95 ? -0.333 -3.598 -13.488 1.00 85.56 95 GLY A O 1
ATOM 788 N N . ARG A 1 96 ? -0.065 -3.765 -15.699 1.00 85.25 96 ARG A N 1
ATOM 789 C CA . ARG A 1 96 ? -0.630 -2.424 -15.995 1.00 85.25 96 ARG A CA 1
ATOM 790 C C . ARG A 1 96 ? -2.136 -2.339 -15.730 1.00 85.25 96 ARG A C 1
ATOM 792 O O . ARG A 1 96 ? -2.618 -1.325 -15.245 1.00 85.25 96 ARG A O 1
ATOM 799 N N . VAL A 1 97 ? -2.857 -3.416 -16.026 1.00 79.75 97 VAL A N 1
ATOM 800 C CA . VAL A 1 97 ? -4.310 -3.553 -15.858 1.00 79.75 97 VAL A CA 1
ATOM 801 C C . VAL A 1 97 ? -4.564 -4.655 -14.834 1.00 79.75 97 VAL A C 1
ATOM 803 O O . VAL A 1 97 ? -3.855 -5.660 -14.840 1.00 79.75 97 VAL A O 1
ATOM 806 N N . LEU A 1 98 ? -5.561 -4.486 -13.962 1.00 71.69 98 LEU A N 1
ATOM 807 C CA . LEU A 1 98 ? -5.988 -5.550 -13.052 1.00 71.69 98 LEU A CA 1
ATOM 808 C C . LEU A 1 98 ? -6.684 -6.663 -13.873 1.00 71.69 98 LEU A C 1
ATOM 810 O O . LEU A 1 98 ? -7.707 -6.361 -14.498 1.00 71.69 98 LEU A O 1
ATOM 814 N N . PRO A 1 99 ? -6.169 -7.913 -13.903 1.00 70.56 99 PRO A N 1
ATOM 815 C CA . PRO A 1 99 ? -6.711 -8.983 -14.737 1.00 70.56 99 PRO A CA 1
ATOM 816 C C . PRO A 1 99 ? -8.186 -9.255 -14.462 1.00 70.56 99 PRO A C 1
ATOM 818 O O . PRO A 1 99 ? -8.612 -9.242 -13.308 1.00 70.56 99 PRO A O 1
ATOM 821 N N . GLU A 1 100 ? -8.939 -9.573 -15.513 1.00 72.00 100 GLU A N 1
ATOM 822 C CA . GLU A 1 100 ? -10.401 -9.707 -15.480 1.00 72.00 100 GLU A CA 1
ATOM 823 C C . GLU A 1 100 ? -10.895 -10.594 -14.329 1.00 72.00 100 GLU A C 1
ATOM 825 O O . GLU A 1 100 ? -11.685 -10.161 -13.497 1.00 72.00 100 GLU A O 1
ATOM 830 N N . LYS A 1 101 ? -10.312 -11.790 -14.180 1.00 67.56 101 LYS A N 1
ATOM 831 C CA . LYS A 1 101 ? -10.661 -12.743 -13.115 1.00 67.56 101 LYS A CA 1
ATOM 832 C C . LYS A 1 101 ? -10.340 -12.241 -11.699 1.00 67.56 101 LYS A C 1
ATOM 834 O O . LYS A 1 101 ? -11.010 -12.623 -10.747 1.00 67.56 101 LYS A O 1
ATOM 839 N N . ALA A 1 102 ? -9.336 -11.375 -11.540 1.00 66.44 102 ALA A N 1
ATOM 840 C CA . ALA A 1 102 ? -9.051 -10.723 -10.260 1.00 66.44 102 ALA A CA 1
ATOM 841 C C . ALA A 1 102 ? -10.033 -9.573 -9.974 1.00 66.44 102 ALA A C 1
ATOM 843 O O . ALA A 1 102 ? -10.351 -9.329 -8.812 1.00 66.44 102 ALA A O 1
ATOM 844 N N . ARG A 1 103 ? -10.535 -8.904 -11.022 1.00 70.44 103 ARG A N 1
ATOM 845 C CA . ARG A 1 103 ? -11.546 -7.839 -10.944 1.00 70.44 103 ARG A CA 1
ATOM 846 C C . ARG A 1 103 ? -12.952 -8.388 -10.664 1.00 70.44 103 ARG A C 1
ATOM 848 O O . ARG A 1 103 ? -13.643 -7.861 -9.807 1.00 70.44 103 ARG A O 1
ATOM 855 N N . GLN A 1 104 ? -13.319 -9.521 -11.257 1.00 74.12 104 GLN A N 1
ATOM 856 C CA . GLN A 1 104 ? -14.581 -10.219 -10.972 1.00 74.12 104 GLN A CA 1
ATOM 857 C C . GLN A 1 104 ? -14.671 -10.627 -9.488 1.00 74.12 104 GLN A C 1
ATOM 859 O O . GLN A 1 104 ? -15.594 -10.220 -8.786 1.00 74.12 104 GLN A O 1
ATOM 864 N N . ILE A 1 105 ? -13.631 -11.289 -8.960 1.00 72.00 105 ILE A N 1
ATOM 865 C CA . ILE A 1 105 ? -13.512 -11.640 -7.527 1.00 72.00 105 ILE A CA 1
ATOM 866 C C . ILE A 1 105 ? -13.489 -10.387 -6.618 1.00 72.00 105 ILE A C 1
ATOM 868 O O . ILE A 1 105 ? -13.824 -10.464 -5.430 1.00 72.00 105 ILE A O 1
ATOM 872 N N . TYR A 1 106 ? -13.080 -9.228 -7.150 1.00 68.38 106 TYR A N 1
ATOM 873 C CA . TYR A 1 106 ? -13.124 -7.941 -6.453 1.00 68.38 106 TYR A CA 1
ATOM 874 C C . TYR A 1 106 ? -14.567 -7.419 -6.332 1.00 68.38 106 TYR A C 1
ATOM 876 O O . TYR A 1 106 ? -15.042 -7.116 -5.234 1.00 68.38 106 TYR A O 1
ATOM 884 N N . GLU A 1 107 ? -15.280 -7.372 -7.454 1.00 71.56 107 GLU A N 1
ATOM 885 C CA . GLU A 1 107 ? -16.630 -6.821 -7.594 1.00 71.56 107 GLU A CA 1
ATOM 886 C C . GLU A 1 107 ? -17.697 -7.680 -6.893 1.00 71.56 107 GLU A C 1
ATOM 888 O O . GLU A 1 107 ? -18.553 -7.141 -6.187 1.00 71.56 107 GLU A O 1
ATOM 893 N N . GLU A 1 108 ? -17.605 -9.012 -6.989 1.00 75.19 108 GLU A N 1
ATOM 894 C CA . GLU A 1 108 ? -18.465 -9.962 -6.261 1.00 75.19 108 GLU A CA 1
ATOM 895 C C . GLU A 1 108 ? -18.454 -9.699 -4.748 1.00 75.19 108 GLU A C 1
ATOM 897 O O . GLU A 1 108 ? -19.504 -9.635 -4.102 1.00 75.19 108 GLU A O 1
ATOM 902 N N . LYS A 1 109 ? -17.262 -9.475 -4.176 1.00 66.25 109 LYS A N 1
ATOM 903 C CA . LYS A 1 109 ? -17.095 -9.203 -2.740 1.00 66.25 109 LYS A CA 1
ATOM 904 C C . LYS A 1 109 ? -17.678 -7.862 -2.308 1.00 66.25 109 LYS A C 1
ATOM 906 O O . LYS A 1 109 ? -18.100 -7.753 -1.158 1.00 66.25 109 LYS A O 1
ATOM 911 N N . GLN A 1 110 ? -17.715 -6.857 -3.185 1.00 66.81 110 GLN A N 1
ATOM 912 C CA . GLN A 1 110 ? -18.368 -5.582 -2.871 1.00 66.81 110 GLN A CA 1
ATOM 913 C C . GLN A 1 110 ? -19.889 -5.703 -2.958 1.00 66.81 110 GLN A C 1
ATOM 915 O O . GLN A 1 110 ? -20.575 -5.224 -2.059 1.00 66.81 110 GLN A O 1
ATOM 920 N N . ARG A 1 111 ? -20.419 -6.415 -3.962 1.00 73.19 111 ARG A N 1
ATOM 921 C CA . ARG A 1 111 ? -21.861 -6.681 -4.101 1.00 73.19 111 ARG A CA 1
ATOM 922 C C . ARG A 1 111 ? -22.416 -7.414 -2.876 1.00 73.19 111 ARG A C 1
ATOM 924 O O . ARG A 1 111 ? -23.296 -6.894 -2.198 1.00 73.19 111 ARG A O 1
ATOM 931 N N . ALA A 1 112 ? -21.785 -8.528 -2.498 1.00 68.31 112 ALA A N 1
ATOM 932 C CA . ALA A 1 112 ? -22.150 -9.310 -1.315 1.00 68.31 112 ALA A CA 1
ATOM 933 C C . ALA A 1 112 ? -21.934 -8.568 0.024 1.00 68.31 112 ALA A C 1
ATOM 935 O O . ALA A 1 112 ? -22.436 -9.009 1.060 1.00 68.31 112 ALA A O 1
ATOM 936 N N . LYS A 1 113 ? -21.178 -7.460 0.036 1.00 64.62 113 LYS A N 1
ATOM 937 C CA . LYS A 1 113 ? -21.056 -6.556 1.189 1.00 64.62 113 LYS A CA 1
ATOM 938 C C . LYS A 1 113 ? -22.187 -5.524 1.201 1.00 64.62 113 LYS A C 1
ATOM 940 O O . LYS A 1 113 ? -22.816 -5.358 2.241 1.00 64.62 113 LYS A O 1
ATOM 945 N N . LEU A 1 114 ? -22.463 -4.875 0.069 1.00 69.31 114 LEU A N 1
ATOM 946 C CA . LEU A 1 114 ? -23.571 -3.927 -0.100 1.00 69.31 114 LEU A CA 1
ATOM 947 C C . LEU A 1 114 ? -24.911 -4.569 0.272 1.00 69.31 114 LEU A C 1
ATOM 949 O O . LEU A 1 114 ? -25.612 -4.028 1.117 1.00 69.31 114 LEU A O 1
ATOM 953 N N . GLU A 1 115 ? -25.197 -5.768 -0.241 1.00 77.81 115 GLU A N 1
ATOM 954 C CA . GLU A 1 115 ? -26.403 -6.547 0.089 1.00 77.81 115 GLU A CA 1
ATOM 955 C C . GLU A 1 115 ? -2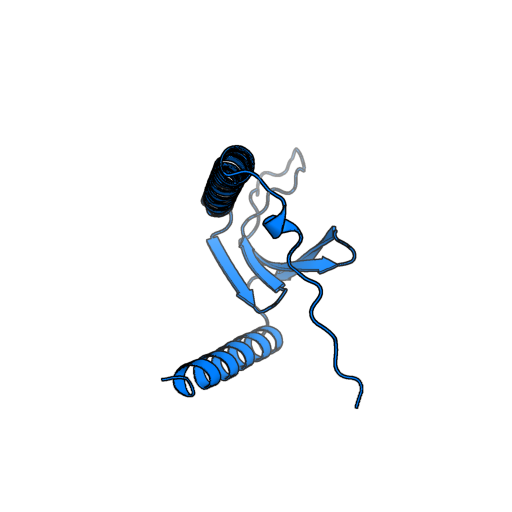6.542 -6.861 1.586 1.00 77.81 115 GLU A C 1
ATOM 957 O O . GLU A 1 115 ? -27.652 -6.972 2.097 1.00 77.81 115 GLU A O 1
ATOM 962 N N . ARG A 1 116 ? -25.429 -7.014 2.318 1.00 73.81 116 ARG A N 1
ATOM 963 C CA . ARG A 1 116 ? -25.461 -7.209 3.778 1.00 73.81 116 ARG A CA 1
ATOM 964 C C . ARG A 1 116 ? -25.733 -5.912 4.528 1.00 73.81 116 ARG A C 1
ATOM 966 O O . ARG A 1 116 ? -26.291 -5.978 5.614 1.00 73.81 116 ARG A O 1
ATOM 973 N N . GLN A 1 117 ? -25.348 -4.765 3.968 1.00 61.12 117 GLN A N 1
ATOM 974 C CA . GLN A 1 117 ? -25.609 -3.455 4.562 1.00 61.12 117 GLN A CA 1
ATOM 975 C C . GLN A 1 117 ? -27.048 -2.989 4.284 1.00 61.12 117 GLN A C 1
ATOM 977 O O . GLN A 1 117 ? -27.708 -2.551 5.216 1.00 61.12 117 GLN A O 1
ATOM 982 N N . THR A 1 118 ? -27.582 -3.173 3.069 1.00 65.75 118 THR A N 1
ATOM 983 C CA . THR A 1 118 ? -28.995 -2.864 2.755 1.00 65.75 118 THR A CA 1
ATOM 984 C C . THR A 1 118 ? -30.000 -3.853 3.350 1.00 65.75 118 THR A C 1
ATOM 986 O O . THR A 1 118 ? -31.186 -3.561 3.382 1.00 65.75 118 THR A O 1
ATOM 989 N N . ARG A 1 119 ? -29.555 -5.012 3.856 1.00 67.00 119 ARG A N 1
ATOM 990 C CA . ARG A 1 119 ? -30.366 -5.919 4.697 1.00 67.00 119 ARG A CA 1
ATOM 991 C C . ARG A 1 119 ? -30.266 -5.616 6.201 1.00 67.00 119 ARG A C 1
ATOM 993 O O . ARG A 1 119 ? -30.732 -6.415 7.009 1.00 67.00 119 ARG A O 1
ATOM 1000 N N . GLN A 1 120 ? -29.616 -4.515 6.582 1.00 52.19 120 GLN A N 1
ATOM 1001 C CA . GLN A 1 120 ? -29.466 -4.049 7.971 1.00 52.19 120 GLN A CA 1
ATOM 1002 C C . GLN A 1 120 ? -30.016 -2.623 8.175 1.00 52.19 120 GLN A C 1
ATOM 1004 O O . GLN A 1 120 ? -29.746 -2.004 9.204 1.00 52.19 120 GLN A O 1
ATOM 1009 N N . THR A 1 121 ? -30.783 -2.132 7.199 1.00 46.72 121 THR A N 1
ATOM 1010 C CA . THR A 1 121 ? -31.494 -0.846 7.166 1.00 46.72 121 THR A CA 1
ATOM 1011 C C . THR A 1 121 ? -32.938 -1.092 6.769 1.00 46.72 121 THR A C 1
ATOM 1013 O O . THR A 1 121 ? -33.825 -0.621 7.504 1.00 46.72 121 THR A O 1
#